Protein AF-A0A4R7V868-F1 (afdb_monomer_lite)

Sequence (77 aa):
MHDYLQDLERGFAIPIKRVREYPGLTADELAGTLGKFHPPQGYTLIDRHPQLSSVCDSLTAATMMRELVAQHPASVS

Radius of gyration: 16.87 Å; chains: 1; bounding box: 40×24×50 Å

Foldseek 3Di:
DDPVCPPPPDDDDDDDFKDWAFDDDDPVRLCVLCVPPDDDPDDDDQVVRVSSVVVVCVRVVGDTPDMDGDDDDPDDD

pLDDT: mean 88.1, std 10.87, range [44.59, 97.12]

Organism: NCBI:txid502181

Secondary structure (DSSP, 8-state):
--GGGTT-S--------EEEE-PPPPHHHHHHHHTTPPPPSS---GGG-HHHHHHHHHHHHSPP-EEEEPPPPPP--

Structure (mmCIF, N/CA/C/O backbone):
data_AF-A0A4R7V868-F1
#
_entry.id   AF-A0A4R7V868-F1
#
loop_
_atom_site.group_PDB
_atom_site.id
_atom_site.type_symbol
_atom_site.label_atom_id
_atom_site.label_alt_id
_atom_site.label_comp_id
_atom_site.label_asym_id
_atom_site.label_entity_id
_atom_site.label_seq_id
_atom_site.pdbx_PDB_ins_code
_atom_site.Cartn_x
_atom_site.Cartn_y
_atom_site.Cartn_z
_atom_site.occupancy
_atom_site.B_iso_or_equiv
_atom_site.auth_seq_id
_atom_site.auth_comp_id
_atom_site.auth_asym_id
_atom_site.auth_atom_id
_atom_site.pdbx_PDB_model_num
ATOM 1 N N . MET A 1 1 ? 14.705 10.282 -20.539 1.00 62.53 1 MET A N 1
ATOM 2 C CA . MET A 1 1 ? 14.869 9.013 -19.799 1.00 62.53 1 MET A CA 1
ATOM 3 C C . MET A 1 1 ? 14.476 9.303 -18.363 1.00 62.53 1 MET A C 1
ATOM 5 O O . MET A 1 1 ? 14.803 10.389 -17.913 1.00 62.53 1 MET A O 1
ATOM 9 N N . HIS A 1 2 ? 13.687 8.457 -17.703 1.00 78.38 2 HIS A N 1
ATOM 10 C CA . HIS A 1 2 ? 13.268 8.748 -16.329 1.00 78.38 2 HIS A CA 1
ATOM 11 C C . HIS A 1 2 ? 14.429 8.506 -15.359 1.00 78.38 2 HIS A C 1
ATOM 13 O O . HIS A 1 2 ? 15.062 7.457 -15.451 1.00 78.38 2 HIS A O 1
ATOM 19 N N . ASP A 1 3 ? 14.665 9.428 -14.425 1.00 86.75 3 ASP A N 1
ATOM 20 C CA . ASP A 1 3 ? 15.807 9.389 -13.495 1.00 86.75 3 ASP A CA 1
ATOM 21 C C . ASP A 1 3 ? 15.879 8.089 -12.671 1.00 86.75 3 ASP A C 1
ATOM 23 O O . ASP A 1 3 ? 16.959 7.604 -12.365 1.00 86.75 3 ASP A O 1
ATOM 27 N N . TYR A 1 4 ? 14.741 7.446 -12.382 1.00 85.25 4 TYR A N 1
ATOM 28 C CA . TYR A 1 4 ? 14.696 6.167 -11.653 1.00 85.25 4 TYR A CA 1
ATOM 29 C C . TYR A 1 4 ? 15.133 4.941 -12.481 1.00 85.25 4 TYR A C 1
ATOM 31 O O . TYR A 1 4 ? 15.255 3.847 -11.936 1.00 85.25 4 TYR A O 1
ATOM 39 N N . LEU A 1 5 ? 15.324 5.103 -13.794 1.00 89.00 5 LEU A N 1
ATOM 40 C CA . LEU A 1 5 ? 15.891 4.091 -14.695 1.00 89.00 5 LEU A CA 1
ATOM 41 C C . LEU A 1 5 ? 17.346 4.399 -15.052 1.00 89.00 5 LEU A C 1
ATOM 43 O O . LEU A 1 5 ? 17.936 3.679 -15.858 1.00 89.00 5 LEU A O 1
ATOM 47 N N . GLN A 1 6 ? 17.909 5.481 -14.508 1.00 88.94 6 GLN A N 1
ATOM 48 C CA . GLN A 1 6 ? 19.301 5.817 -14.741 1.00 88.94 6 GLN A CA 1
ATOM 49 C C . GLN A 1 6 ? 20.176 4.642 -14.286 1.00 88.94 6 GLN A C 1
ATOM 51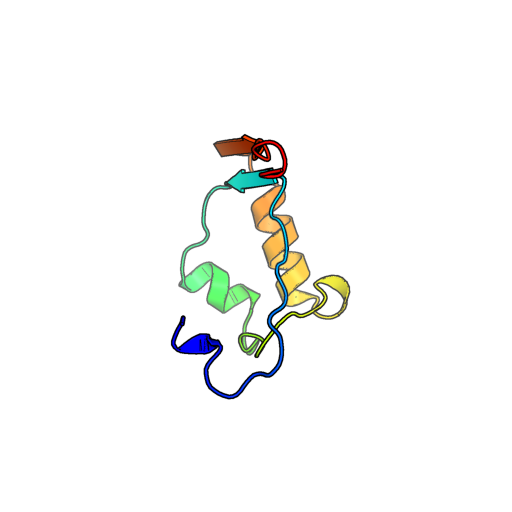 O O . GLN A 1 6 ? 19.929 4.035 -13.247 1.00 88.94 6 GLN A O 1
ATOM 56 N N . ASP A 1 7 ? 21.147 4.278 -15.119 1.00 89.44 7 ASP A N 1
ATOM 57 C CA . ASP A 1 7 ? 22.086 3.171 -14.893 1.00 89.44 7 ASP A CA 1
ATOM 58 C C . ASP A 1 7 ? 21.477 1.751 -14.908 1.00 89.44 7 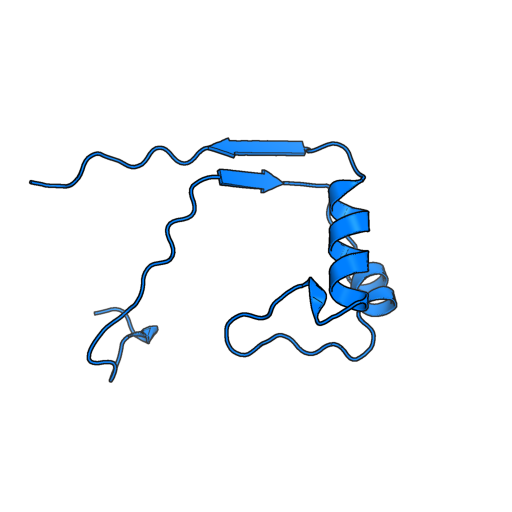ASP A C 1
ATOM 60 O O . ASP A 1 7 ? 22.195 0.770 -14.702 1.00 89.44 7 ASP A O 1
ATOM 64 N N . LEU A 1 8 ? 20.185 1.600 -15.230 1.00 87.69 8 LEU A N 1
ATOM 65 C CA . LEU A 1 8 ? 19.559 0.297 -15.471 1.00 87.69 8 LEU A CA 1
ATOM 66 C C . LEU A 1 8 ? 19.522 -0.023 -16.971 1.00 87.69 8 LEU A C 1
ATOM 68 O O . LEU A 1 8 ? 18.965 0.727 -17.768 1.00 87.69 8 LEU A O 1
ATOM 72 N N . GLU A 1 9 ? 20.042 -1.193 -17.360 1.00 89.50 9 GLU A N 1
ATOM 73 C CA . GLU A 1 9 ? 19.951 -1.691 -18.746 1.00 89.50 9 GLU A CA 1
ATOM 74 C C . GLU A 1 9 ? 18.485 -1.901 -19.173 1.00 89.50 9 GLU A C 1
ATOM 76 O O . GLU A 1 9 ? 18.141 -1.770 -20.349 1.00 89.50 9 GLU A O 1
ATOM 81 N N . ARG A 1 10 ? 17.609 -2.260 -18.220 1.00 87.44 10 ARG A N 1
ATOM 82 C CA . ARG A 1 10 ? 16.193 -2.582 -18.453 1.00 87.44 10 ARG A CA 1
ATOM 83 C C . ARG A 1 10 ? 15.327 -2.156 -17.272 1.00 87.44 10 ARG A C 1
ATOM 85 O O . ARG A 1 10 ? 15.739 -2.259 -16.121 1.00 87.44 10 ARG A O 1
ATOM 92 N N . GLY A 1 11 ? 14.095 -1.752 -17.571 1.00 88.31 11 GLY A N 1
ATOM 93 C CA . GLY A 1 11 ? 13.037 -1.529 -16.586 1.00 88.31 11 GLY A CA 1
ATOM 94 C C . GLY A 1 11 ? 11.954 -2.604 -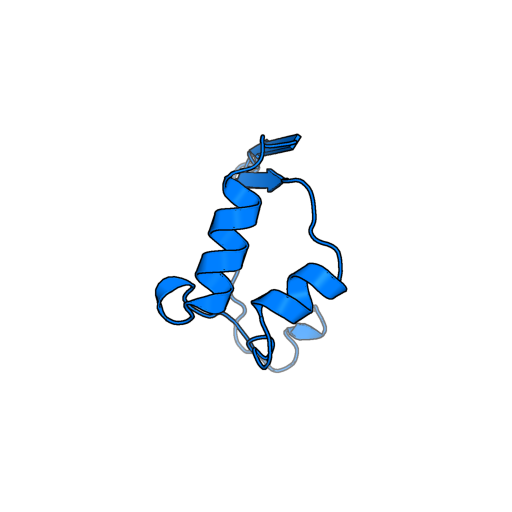16.672 1.00 88.31 11 GLY A C 1
ATOM 95 O O . GLY A 1 11 ? 11.740 -3.200 -17.728 1.00 88.31 11 GLY A O 1
ATOM 96 N N . PHE A 1 12 ? 11.244 -2.826 -15.566 1.00 87.56 12 PHE A N 1
ATOM 97 C CA . PHE A 1 12 ? 10.073 -3.701 -15.518 1.00 87.56 12 PHE A CA 1
ATOM 98 C C . PHE A 1 12 ? 8.809 -2.876 -15.286 1.00 87.56 12 PHE A C 1
ATOM 100 O O . PHE A 1 12 ? 8.796 -1.973 -14.453 1.00 87.56 12 PHE A O 1
ATOM 107 N N . ALA A 1 13 ? 7.736 -3.216 -15.999 1.00 88.25 13 ALA A N 1
ATOM 108 C CA . ALA A 1 13 ? 6.418 -2.630 -15.797 1.00 88.25 13 ALA A CA 1
ATOM 109 C C . ALA A 1 13 ? 5.474 -3.670 -15.186 1.00 88.25 13 ALA A C 1
ATOM 111 O O . ALA A 1 13 ? 5.341 -4.778 -15.706 1.00 88.25 13 ALA A O 1
ATOM 112 N N . ILE A 1 14 ? 4.796 -3.300 -14.098 1.00 88.56 14 ILE A N 1
ATOM 113 C CA . ILE A 1 14 ? 3.741 -4.110 -13.482 1.00 88.56 14 ILE A CA 1
ATOM 114 C C . ILE A 1 14 ? 2.399 -3.474 -13.866 1.00 88.56 14 ILE A C 1
ATOM 116 O O . ILE A 1 14 ? 2.030 -2.446 -13.294 1.00 88.56 14 ILE A O 1
ATOM 120 N N . PRO A 1 15 ? 1.665 -4.026 -14.849 1.00 90.38 15 PRO A N 1
ATOM 121 C CA . PRO A 1 15 ? 0.412 -3.430 -15.285 1.00 90.38 15 PRO A CA 1
ATOM 122 C C . PRO A 1 15 ? -0.662 -3.596 -14.207 1.00 90.38 15 PRO A C 1
ATOM 124 O O . PRO A 1 15 ? -1.081 -4.709 -13.880 1.00 90.38 15 PRO A O 1
ATOM 127 N N . ILE A 1 16 ? -1.154 -2.474 -13.689 1.00 90.62 16 ILE A N 1
ATOM 128 C CA . ILE A 1 16 ? -2.295 -2.447 -12.775 1.00 90.62 16 ILE A CA 1
ATOM 129 C C . ILE A 1 16 ? -3.573 -2.591 -13.605 1.00 90.62 16 ILE A C 1
ATOM 131 O O . ILE A 1 16 ? -3.898 -1.729 -14.416 1.00 90.62 16 ILE A O 1
ATOM 135 N N . LYS A 1 17 ? -4.303 -3.694 -13.411 1.00 92.62 17 LYS A N 1
ATOM 136 C CA . LYS A 1 17 ? -5.549 -3.991 -14.150 1.00 92.62 17 LYS A CA 1
ATOM 137 C C . LYS A 1 17 ? -6.803 -3.502 -13.431 1.00 92.62 17 LYS A C 1
ATOM 139 O O . LYS A 1 17 ? -7.833 -3.255 -14.054 1.00 92.62 17 LYS A O 1
ATOM 144 N N . ARG A 1 18 ? -6.738 -3.413 -12.106 1.00 94.62 18 ARG A N 1
ATOM 145 C CA . ARG A 1 18 ? -7.864 -3.062 -11.246 1.00 94.62 18 ARG A CA 1
ATOM 146 C C . ARG A 1 18 ? -7.348 -2.407 -9.975 1.00 94.62 18 ARG A C 1
ATOM 148 O O . ARG A 1 18 ? -6.369 -2.880 -9.406 1.00 94.62 18 ARG A O 1
ATOM 155 N N . VAL A 1 19 ? -8.037 -1.363 -9.539 1.00 94.44 19 VAL A N 1
ATOM 156 C CA . VAL A 1 19 ? -7.800 -0.660 -8.278 1.00 94.44 19 VAL A CA 1
ATOM 157 C C . VAL A 1 19 ? -9.097 -0.669 -7.483 1.00 94.44 19 VAL A C 1
ATOM 159 O O . VAL A 1 19 ? -10.165 -0.402 -8.034 1.00 94.44 19 VAL A O 1
ATOM 162 N N . ARG A 1 20 ? -8.996 -0.990 -6.195 1.00 96.12 20 ARG A N 1
ATOM 163 C CA . ARG A 1 20 ? -10.094 -0.904 -5.234 1.00 96.12 20 ARG A CA 1
ATOM 164 C C . ARG A 1 20 ? -9.677 0.024 -4.117 1.00 96.12 20 ARG A C 1
ATOM 166 O O . ARG A 1 20 ? -8.565 -0.092 -3.610 1.00 96.12 20 ARG A O 1
ATOM 173 N N . GLU A 1 21 ? -10.570 0.928 -3.767 1.00 96.06 21 GLU A N 1
ATOM 174 C CA . GLU A 1 21 ? -10.383 1.878 -2.684 1.00 96.06 21 GLU A CA 1
ATOM 175 C C . GLU A 1 21 ? -11.303 1.496 -1.527 1.00 96.06 21 GLU A C 1
ATOM 177 O O . GLU A 1 21 ? -12.490 1.215 -1.726 1.00 96.06 21 GLU A O 1
ATOM 182 N N . TYR A 1 22 ? -10.736 1.479 -0.329 1.00 96.38 22 TYR A N 1
ATOM 183 C CA . TYR A 1 22 ? -11.406 1.164 0.928 1.00 96.38 22 TYR A CA 1
ATOM 184 C C . TYR A 1 22 ? -11.224 2.343 1.886 1.00 96.38 22 TYR A C 1
ATOM 186 O O . TYR A 1 22 ? -10.298 3.136 1.681 1.00 96.38 22 TYR A O 1
ATOM 194 N N . PRO A 1 23 ? -12.061 2.466 2.930 1.00 95.19 23 PRO A N 1
ATOM 195 C CA . PRO A 1 23 ? -11.828 3.444 3.983 1.00 95.19 23 PRO A CA 1
ATOM 196 C C . PRO A 1 23 ? -10.405 3.307 4.532 1.00 95.19 23 PRO A C 1
ATOM 198 O O . PRO A 1 23 ? -9.953 2.204 4.840 1.00 95.19 23 PRO A O 1
ATOM 201 N N . GLY A 1 24 ? -9.686 4.426 4.591 1.00 92.06 24 GLY A N 1
ATOM 202 C CA . GLY A 1 24 ? -8.313 4.451 5.080 1.00 92.06 24 GLY A CA 1
ATOM 203 C C . GLY A 1 24 ? -8.234 4.213 6.587 1.00 92.06 24 GLY A C 1
ATOM 204 O O . GLY A 1 24 ? -9.183 4.485 7.319 1.00 92.06 24 GLY A O 1
ATOM 205 N N . LEU A 1 25 ? -7.068 3.754 7.035 1.00 91.38 25 LEU A N 1
ATOM 206 C CA . LEU A 1 25 ? -6.691 3.750 8.446 1.00 91.38 25 LEU A CA 1
ATOM 207 C C . LEU A 1 25 ? -5.963 5.053 8.778 1.00 91.38 25 LEU A C 1
ATOM 209 O O . LEU A 1 25 ? -5.223 5.598 7.952 1.00 91.38 25 LEU A O 1
ATOM 213 N N . THR A 1 26 ? -6.137 5.533 10.001 1.00 92.62 26 THR A N 1
ATOM 214 C CA . THR A 1 26 ? -5.292 6.591 10.554 1.00 92.62 26 THR A CA 1
ATOM 215 C C . THR A 1 26 ? -3.853 6.097 10.727 1.00 92.62 26 THR A C 1
ATOM 217 O O . THR A 1 26 ? -3.578 4.894 10.783 1.00 92.62 26 THR A O 1
ATOM 220 N N . ALA A 1 27 ? -2.910 7.035 10.840 1.00 90.12 27 ALA A N 1
ATOM 221 C CA . ALA A 1 27 ? -1.509 6.699 11.085 1.00 90.12 27 ALA A CA 1
ATOM 222 C C . ALA A 1 27 ? -1.325 5.900 12.389 1.00 90.12 27 ALA A C 1
ATOM 224 O O . ALA A 1 27 ? -0.521 4.971 12.416 1.00 90.12 27 ALA A O 1
ATOM 225 N N . ASP A 1 28 ? -2.099 6.217 13.431 1.00 92.06 28 ASP A N 1
ATOM 226 C CA . ASP A 1 28 ? -2.021 5.554 14.735 1.00 92.06 28 ASP A CA 1
ATOM 227 C C . ASP A 1 28 ? -2.550 4.114 14.682 1.00 92.06 28 ASP A C 1
ATOM 229 O O . ASP A 1 28 ? -1.909 3.203 15.205 1.00 92.06 28 ASP A O 1
ATOM 233 N N . GLU A 1 29 ? -3.673 3.874 13.998 1.00 91.88 29 GLU A N 1
ATOM 234 C CA . GLU A 1 29 ? -4.211 2.519 13.784 1.00 91.88 29 GLU A CA 1
ATOM 235 C C . GLU A 1 29 ? -3.239 1.651 12.978 1.00 91.88 29 GLU A C 1
ATOM 237 O O . GLU A 1 29 ? -2.990 0.482 13.307 1.00 91.88 29 GLU A O 1
ATOM 242 N N . LEU A 1 30 ? -2.646 2.242 11.936 1.00 91.44 30 LEU A N 1
ATOM 243 C CA . LEU A 1 30 ? -1.666 1.564 11.102 1.00 91.44 30 LEU A CA 1
ATOM 244 C C . LEU A 1 30 ? -0.397 1.239 11.900 1.00 91.44 30 LEU A C 1
ATOM 246 O O . LEU A 1 30 ? 0.069 0.101 11.856 1.00 91.44 30 LEU A O 1
ATOM 250 N N . ALA A 1 31 ? 0.133 2.195 12.668 1.00 90.56 31 ALA A N 1
ATOM 251 C CA . ALA A 1 31 ? 1.310 1.999 13.512 1.00 90.56 31 ALA A CA 1
ATOM 252 C C . ALA A 1 31 ? 1.061 0.973 14.627 1.00 90.56 31 ALA A C 1
ATOM 254 O O . ALA A 1 31 ? 1.922 0.132 14.887 1.00 90.56 31 ALA A O 1
ATOM 255 N N . GLY A 1 32 ? -0.124 0.991 15.243 1.00 92.94 32 GLY A N 1
ATOM 256 C CA . GLY A 1 32 ? -0.520 0.019 16.261 1.00 92.94 32 GLY A CA 1
ATOM 257 C C . GLY A 1 32 ? -0.557 -1.416 15.732 1.00 92.94 32 GLY A C 1
ATOM 258 O O . GLY A 1 32 ? -0.147 -2.340 16.435 1.00 92.94 32 GLY A O 1
ATOM 259 N N . THR A 1 33 ? -0.980 -1.604 14.479 1.00 92.56 33 THR A N 1
ATOM 260 C CA . THR A 1 33 ? -1.079 -2.936 13.857 1.00 92.56 33 THR A CA 1
ATOM 261 C C . THR A 1 33 ? 0.255 -3.411 13.278 1.00 92.56 33 THR A C 1
ATOM 263 O O . THR A 1 33 ? 0.648 -4.564 13.461 1.00 92.56 33 THR A O 1
ATOM 266 N N . LEU A 1 34 ? 0.971 -2.525 12.580 1.00 92.00 34 LEU A N 1
ATOM 267 C CA . LEU A 1 34 ? 2.242 -2.838 11.927 1.00 92.00 34 LEU A CA 1
ATOM 268 C C . LEU A 1 34 ? 3.417 -2.914 12.911 1.00 92.00 34 LEU A C 1
ATOM 270 O O . LEU A 1 34 ? 4.391 -3.623 12.654 1.00 92.00 34 LEU A O 1
ATOM 274 N N . GLY A 1 35 ? 3.349 -2.209 14.041 1.00 89.25 35 GLY A N 1
ATOM 275 C CA . GLY A 1 35 ? 4.402 -2.190 15.050 1.00 89.25 35 GLY A CA 1
ATOM 276 C C . GLY A 1 35 ? 5.761 -1.801 14.462 1.00 89.25 35 GLY A C 1
ATOM 277 O O . GLY A 1 35 ? 5.971 -0.670 14.039 1.00 89.25 35 GLY A O 1
ATOM 278 N N . LYS A 1 36 ? 6.703 -2.753 14.441 1.00 86.56 36 LYS A N 1
ATOM 279 C CA . LYS A 1 36 ? 8.070 -2.569 13.912 1.00 86.56 36 LYS A CA 1
ATOM 280 C C . LYS A 1 36 ? 8.215 -2.951 12.436 1.00 86.56 36 LYS A C 1
ATOM 282 O O . LYS A 1 36 ? 9.334 -3.140 11.964 1.00 86.56 36 LYS A O 1
ATOM 287 N N . PHE A 1 37 ? 7.115 -3.146 11.715 1.00 84.25 37 PHE A N 1
ATOM 288 C CA . PHE A 1 37 ? 7.184 -3.432 10.290 1.00 84.25 37 PHE A CA 1
ATOM 289 C C . PHE A 1 37 ? 7.832 -2.254 9.554 1.00 84.25 37 PHE A C 1
ATOM 291 O O . PHE A 1 37 ? 7.401 -1.107 9.672 1.00 84.25 37 PHE A O 1
ATOM 298 N N . HIS A 1 38 ? 8.871 -2.552 8.778 1.00 84.25 38 HIS A N 1
ATOM 299 C CA . HIS A 1 38 ? 9.552 -1.573 7.945 1.00 84.25 38 HIS A CA 1
ATOM 300 C C . HIS A 1 38 ? 9.066 -1.695 6.496 1.00 84.25 38 HIS A C 1
ATOM 302 O O . HIS A 1 38 ? 8.901 -2.819 6.013 1.00 84.25 38 HIS A O 1
ATOM 308 N N . PRO A 1 39 ? 8.868 -0.574 5.779 1.00 85.38 39 PRO A N 1
ATOM 309 C CA . PRO A 1 39 ? 8.518 -0.610 4.365 1.00 85.38 39 PRO A CA 1
ATOM 310 C C . PRO A 1 39 ? 9.528 -1.440 3.552 1.00 85.38 39 PRO A C 1
ATOM 312 O O . PRO A 1 39 ? 10.738 -1.254 3.723 1.00 85.38 39 PRO A O 1
ATOM 315 N N . PRO A 1 40 ? 9.071 -2.348 2.671 1.00 87.81 40 PRO A N 1
ATOM 316 C CA . PRO A 1 40 ? 9.972 -3.151 1.858 1.00 87.81 40 PRO A CA 1
ATOM 317 C C . PRO A 1 40 ? 10.692 -2.275 0.827 1.00 87.81 40 PRO A C 1
ATOM 319 O O . PRO A 1 40 ? 10.086 -1.423 0.179 1.00 87.81 40 PRO A O 1
ATOM 322 N N . GLN A 1 41 ? 11.983 -2.533 0.615 1.00 86.62 41 GLN A N 1
ATOM 323 C CA . GLN A 1 41 ? 12.720 -1.987 -0.526 1.00 86.62 41 GLN A CA 1
ATOM 324 C C . GLN A 1 41 ? 12.419 -2.83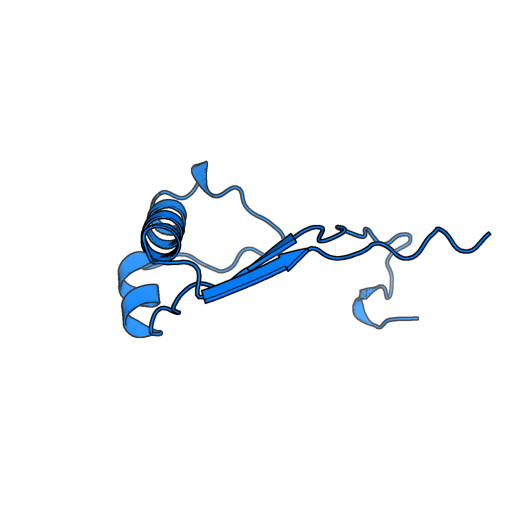8 -1.767 1.00 86.62 41 GLN A C 1
ATOM 326 O O . GLN A 1 41 ? 13.209 -3.688 -2.169 1.00 86.62 41 GLN A O 1
ATOM 331 N N . GLY A 1 42 ? 11.213 -2.667 -2.313 1.00 88.50 42 GLY A N 1
ATOM 332 C CA . GLY A 1 42 ? 10.685 -3.452 -3.427 1.00 88.50 42 GLY A CA 1
ATOM 333 C C . GLY A 1 42 ? 9.291 -3.986 -3.113 1.00 88.50 42 GLY A C 1
ATOM 334 O O . GLY A 1 42 ? 8.402 -3.229 -2.734 1.00 88.50 42 GLY A O 1
ATOM 335 N N . TYR A 1 43 ? 9.098 -5.294 -3.265 1.00 90.12 43 TYR A N 1
ATOM 336 C CA . TYR A 1 43 ? 7.841 -5.971 -2.952 1.00 90.12 43 TYR A CA 1
ATOM 337 C C . TYR A 1 43 ? 8.039 -7.006 -1.844 1.00 90.12 43 TYR A C 1
ATOM 339 O O . TYR A 1 43 ? 9.123 -7.560 -1.672 1.00 90.12 43 TYR A O 1
ATOM 347 N N . THR A 1 44 ? 6.969 -7.284 -1.105 1.00 92.31 44 THR A N 1
ATOM 348 C CA . THR A 1 44 ? 6.911 -8.400 -0.159 1.00 92.31 44 THR A CA 1
ATOM 349 C C . THR A 1 44 ? 5.621 -9.189 -0.351 1.00 92.31 44 THR A C 1
ATOM 351 O O . THR A 1 44 ? 4.659 -8.689 -0.937 1.00 92.31 44 THR A O 1
ATOM 354 N N . LEU A 1 45 ? 5.606 -10.428 0.131 1.00 93.56 45 LEU A N 1
ATOM 355 C CA . LEU A 1 45 ? 4.416 -11.270 0.139 1.00 93.56 45 LEU A CA 1
ATOM 356 C C . LEU A 1 45 ? 3.672 -11.073 1.465 1.00 93.56 45 LEU A C 1
ATOM 358 O O . LEU A 1 45 ? 4.273 -11.191 2.532 1.00 93.56 45 LEU A O 1
ATOM 362 N N . ILE A 1 46 ? 2.377 -10.754 1.398 1.00 93.25 46 ILE A N 1
ATOM 363 C CA . ILE A 1 46 ? 1.551 -10.438 2.579 1.00 93.25 46 ILE A CA 1
ATOM 364 C C . ILE A 1 46 ? 1.486 -11.623 3.556 1.00 93.25 46 ILE A C 1
ATOM 366 O O . ILE A 1 46 ? 1.593 -11.431 4.764 1.00 93.25 46 ILE A O 1
ATOM 370 N N . ASP A 1 47 ? 1.384 -12.846 3.036 1.00 92.69 47 ASP A N 1
ATOM 371 C CA . ASP A 1 47 ? 1.295 -14.093 3.808 1.00 92.69 47 ASP A CA 1
ATOM 372 C C . ASP A 1 47 ? 2.516 -14.365 4.706 1.00 92.69 47 ASP A C 1
ATOM 374 O O . ASP A 1 47 ? 2.408 -15.056 5.718 1.00 92.69 47 ASP A O 1
ATOM 378 N N . ARG A 1 48 ? 3.676 -13.778 4.387 1.00 92.88 48 ARG A N 1
ATOM 379 C CA . ARG A 1 48 ? 4.898 -13.865 5.203 1.00 92.88 48 ARG A CA 1
ATOM 380 C C . ARG A 1 48 ? 4.932 -12.869 6.361 1.00 92.88 48 ARG A C 1
ATOM 382 O O . ARG A 1 48 ? 5.845 -12.928 7.183 1.00 92.88 48 ARG A O 1
ATOM 389 N N . HIS A 1 49 ? 3.959 -11.962 6.441 1.00 92.75 49 HIS A N 1
ATOM 390 C CA . HIS A 1 49 ? 3.905 -10.893 7.432 1.00 92.75 49 HIS A CA 1
ATOM 391 C C . HIS A 1 49 ? 2.512 -10.835 8.077 1.00 92.75 49 HIS A C 1
ATOM 393 O O . HIS A 1 49 ? 1.653 -10.088 7.609 1.00 92.75 49 HIS A O 1
ATOM 399 N N . PRO A 1 50 ? 2.280 -11.557 9.192 1.00 92.56 50 PRO A N 1
ATOM 400 C CA . PRO A 1 50 ? 0.963 -11.631 9.837 1.00 92.56 50 PRO A CA 1
ATOM 401 C C . PRO A 1 50 ? 0.344 -10.264 10.162 1.00 92.56 50 PRO A C 1
ATOM 403 O O . PRO A 1 50 ? -0.860 -10.072 10.030 1.00 92.56 50 PRO A O 1
ATOM 406 N N . GLN A 1 51 ? 1.177 -9.288 10.529 1.00 93.31 51 GLN A N 1
ATOM 407 C CA . GLN A 1 51 ? 0.759 -7.906 10.789 1.00 93.31 51 GLN A CA 1
ATOM 408 C C . GLN A 1 51 ? 0.216 -7.224 9.527 1.00 93.31 51 GLN A C 1
ATOM 410 O O . GLN A 1 51 ? -0.815 -6.563 9.577 1.00 93.31 51 GLN A O 1
ATOM 415 N N . LEU A 1 52 ? 0.884 -7.415 8.386 1.00 93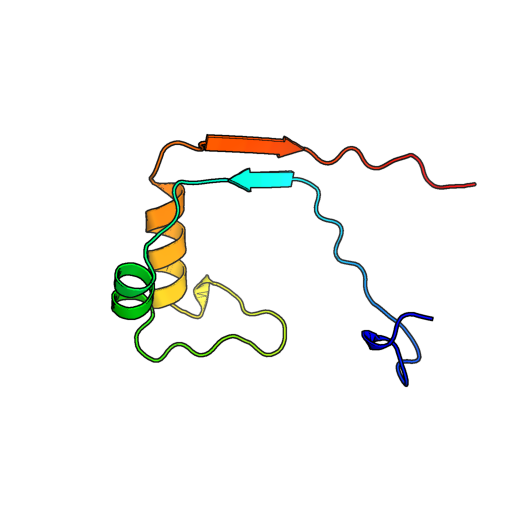.44 52 LEU A N 1
ATOM 416 C CA . LEU A 1 52 ? 0.448 -6.863 7.106 1.00 93.44 52 LEU A CA 1
ATOM 417 C C . LEU A 1 52 ? -0.828 -7.556 6.615 1.00 93.44 52 LEU A C 1
ATOM 419 O O . LEU A 1 52 ? -1.722 -6.881 6.116 1.00 93.44 52 LEU A O 1
ATOM 423 N N . SER A 1 53 ? -0.945 -8.873 6.824 1.00 94.94 53 SER A N 1
ATOM 424 C CA . SER A 1 53 ? -2.190 -9.609 6.562 1.00 94.94 53 SER A CA 1
ATOM 425 C C . SER A 1 53 ? -3.351 -9.026 7.364 1.00 94.94 53 SER A C 1
ATOM 427 O O . SER A 1 53 ? -4.372 -8.690 6.780 1.00 94.94 53 SER A O 1
ATOM 429 N N . SER A 1 54 ? -3.160 -8.794 8.667 1.00 94.50 54 SER A N 1
ATOM 430 C CA . SER A 1 54 ? -4.180 -8.202 9.543 1.00 94.50 54 SER A CA 1
ATOM 431 C C . SER A 1 54 ? -4.648 -6.817 9.070 1.00 94.50 54 SER A C 1
ATOM 433 O O . SER A 1 54 ? -5.844 -6.516 9.083 1.0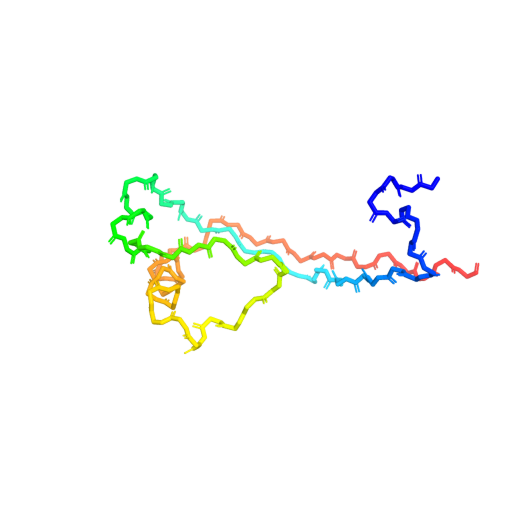0 94.50 54 SER A O 1
ATOM 435 N N . VAL A 1 55 ? -3.722 -5.975 8.590 1.00 93.50 55 VAL A N 1
ATOM 436 C CA . VAL A 1 55 ? -4.065 -4.677 7.981 1.00 93.50 55 VAL A CA 1
ATOM 437 C C . VAL A 1 55 ? -4.915 -4.870 6.723 1.00 93.50 55 VAL A C 1
ATOM 439 O O . VAL A 1 55 ? -5.941 -4.207 6.570 1.00 93.50 55 VAL A O 1
ATOM 442 N N . CYS A 1 56 ? -4.520 -5.779 5.828 1.00 94.31 56 CYS A N 1
ATOM 443 C CA . CYS A 1 56 ? -5.276 -6.070 4.610 1.00 94.31 56 CYS A CA 1
ATOM 444 C C . CYS A 1 56 ? -6.674 -6.630 4.910 1.00 94.31 56 CYS A C 1
ATOM 446 O O . CYS A 1 56 ? -7.644 -6.207 4.278 1.00 94.31 56 CYS A O 1
ATOM 448 N N . ASP A 1 57 ? -6.794 -7.526 5.887 1.00 95.06 57 ASP A N 1
ATOM 449 C CA . ASP A 1 57 ? -8.073 -8.092 6.321 1.00 95.06 57 ASP A CA 1
ATOM 450 C C . ASP A 1 57 ? -8.987 -6.991 6.879 1.00 95.06 57 ASP A C 1
ATOM 452 O O . ASP A 1 57 ? -10.152 -6.894 6.500 1.00 95.06 57 ASP A O 1
ATOM 456 N N . SER A 1 58 ? -8.437 -6.087 7.696 1.00 93.88 58 SER A N 1
ATOM 457 C CA . SER A 1 58 ? -9.178 -4.953 8.266 1.00 93.88 58 SER A CA 1
ATOM 458 C C . SER A 1 58 ? -9.681 -3.983 7.191 1.00 93.88 58 SER A C 1
ATOM 460 O O . SER A 1 58 ? -10.846 -3.590 7.210 1.00 93.88 58 SER A O 1
ATOM 462 N N . LEU A 1 59 ? -8.832 -3.630 6.217 1.00 93.25 59 LEU A N 1
ATOM 463 C CA . LEU A 1 59 ? -9.211 -2.762 5.095 1.00 93.25 59 LEU A CA 1
ATOM 464 C C . LEU A 1 59 ? -10.298 -3.400 4.220 1.00 93.25 59 LEU A C 1
ATOM 466 O O . LEU A 1 59 ? -11.246 -2.730 3.815 1.00 93.25 59 LEU A O 1
ATOM 470 N N . THR A 1 60 ? -10.166 -4.695 3.924 1.00 94.44 60 THR A N 1
ATOM 471 C CA . THR A 1 60 ? -11.066 -5.400 2.997 1.00 94.44 60 THR A CA 1
ATOM 472 C C . THR A 1 60 ? -12.370 -5.875 3.636 1.00 94.44 60 THR A C 1
ATOM 474 O O . THR A 1 60 ? -13.312 -6.179 2.904 1.00 94.44 60 THR A O 1
ATOM 477 N N . ALA A 1 61 ? -12.463 -5.889 4.970 1.00 94.69 61 ALA A N 1
ATOM 478 C CA . ALA A 1 61 ? -13.709 -6.123 5.698 1.00 94.69 61 ALA A CA 1
ATOM 479 C C . ALA A 1 61 ? -14.709 -4.959 5.562 1.00 94.69 61 ALA A C 1
ATOM 481 O O . ALA A 1 61 ? -15.916 -5.155 5.721 1.00 94.69 61 ALA A O 1
ATOM 482 N N . ALA A 1 62 ? -14.226 -3.749 5.266 1.00 93.50 62 ALA A N 1
ATOM 483 C CA . ALA A 1 62 ? -15.071 -2.589 5.028 1.00 93.50 62 ALA A CA 1
ATOM 484 C C . ALA A 1 62 ? -15.688 -2.601 3.619 1.00 93.50 62 ALA A C 1
ATOM 486 O O . ALA A 1 62 ? -15.148 -3.169 2.666 1.00 93.50 62 ALA A O 1
ATOM 487 N N . THR A 1 63 ? -16.818 -1.908 3.461 1.00 95.00 63 THR A N 1
ATOM 488 C CA . THR A 1 63 ? -17.433 -1.712 2.145 1.00 95.00 63 THR A CA 1
ATOM 489 C C . THR A 1 63 ? -16.482 -0.943 1.229 1.00 95.00 63 THR A C 1
ATOM 491 O O . THR A 1 63 ? -16.028 0.153 1.560 1.00 95.00 63 THR A O 1
ATOM 494 N N . MET A 1 64 ? -16.214 -1.511 0.053 1.00 96.50 64 MET A N 1
ATOM 495 C CA . MET A 1 64 ? -15.433 -0.870 -1.003 1.00 96.50 64 MET A CA 1
ATOM 496 C C . MET A 1 64 ? -16.058 0.476 -1.390 1.00 96.50 64 MET A C 1
ATOM 498 O O . MET A 1 64 ? -17.230 0.537 -1.757 1.00 96.50 64 MET A O 1
ATOM 502 N N . MET A 1 65 ? -15.264 1.545 -1.338 1.00 97.12 65 MET A N 1
ATOM 503 C CA . MET A 1 65 ? -15.707 2.902 -1.670 1.00 97.12 65 MET A CA 1
ATOM 504 C C . MET A 1 65 ? -15.742 3.130 -3.178 1.00 97.12 65 MET A C 1
ATOM 506 O O . MET A 1 65 ? -16.641 3.790 -3.698 1.00 97.12 65 MET A O 1
ATOM 510 N N . ARG A 1 66 ? -14.746 2.591 -3.887 1.00 96.75 66 ARG A N 1
ATOM 511 C CA . ARG A 1 66 ? -14.582 2.786 -5.326 1.00 96.75 66 ARG A CA 1
ATOM 512 C C . ARG A 1 66 ? -13.871 1.599 -5.957 1.00 96.75 66 ARG A C 1
ATOM 514 O O . ARG A 1 66 ? -12.947 1.035 -5.376 1.00 96.75 66 ARG A O 1
ATOM 521 N N . GLU A 1 67 ? -14.258 1.271 -7.183 1.00 96.44 67 GLU A N 1
ATOM 522 C CA . GLU A 1 67 ? -13.515 0.362 -8.053 1.00 96.44 67 GLU A CA 1
ATOM 523 C C . GLU A 1 67 ? -13.194 1.074 -9.369 1.00 96.44 67 GLU A C 1
ATOM 525 O O . GLU A 1 67 ? -14.038 1.758 -9.951 1.00 96.44 67 GLU A O 1
ATOM 530 N N . LEU A 1 68 ? -11.961 0.912 -9.839 1.00 95.19 68 LEU A N 1
ATOM 531 C CA . LEU A 1 68 ? -11.530 1.318 -11.168 1.00 95.19 68 LEU A CA 1
ATOM 532 C C . LEU A 1 68 ? -10.944 0.098 -11.870 1.00 95.19 68 LEU A C 1
ATOM 534 O O . LEU A 1 68 ? -9.953 -0.476 -11.418 1.00 95.19 68 LEU A O 1
ATOM 538 N N . VAL A 1 69 ? -11.531 -0.284 -12.998 1.00 94.19 69 VAL A N 1
ATOM 539 C CA . VAL A 1 69 ? -10.944 -1.277 -13.900 1.00 94.19 69 VAL A CA 1
ATOM 540 C C . VAL A 1 69 ? -10.184 -0.518 -14.976 1.00 94.19 69 VAL A C 1
ATOM 542 O O . VAL A 1 69 ? -10.779 0.241 -15.741 1.00 94.19 69 VAL A O 1
ATOM 545 N N . ALA A 1 70 ? -8.863 -0.688 -15.007 1.00 86.06 70 ALA A N 1
ATOM 546 C CA . ALA A 1 70 ? -8.024 -0.021 -15.987 1.00 86.06 70 ALA A CA 1
ATOM 547 C C . ALA A 1 70 ? -8.284 -0.639 -17.364 1.00 86.06 70 ALA A C 1
ATOM 549 O O . ALA A 1 70 ? -8.053 -1.831 -17.582 1.00 86.06 70 ALA A O 1
ATOM 550 N N . GLN A 1 71 ? -8.768 0.175 -18.297 1.00 78.56 71 GLN A N 1
ATOM 551 C CA . GLN A 1 71 ? -8.809 -0.204 -19.700 1.00 78.56 71 GLN A CA 1
ATOM 552 C C . GLN A 1 71 ? -7.390 -0.077 -20.243 1.00 78.56 71 GLN A C 1
ATOM 554 O O . GLN A 1 71 ? -6.787 0.992 -20.169 1.00 78.56 71 GLN A O 1
ATOM 559 N N . HIS A 1 72 ? -6.829 -1.171 -20.749 1.00 67.38 72 HIS A N 1
ATOM 560 C CA . HIS A 1 72 ? -5.566 -1.092 -21.466 1.00 67.38 72 HIS A CA 1
ATOM 561 C C . HIS A 1 72 ? -5.865 -0.467 -22.835 1.00 67.38 72 HIS A C 1
ATOM 563 O O . HIS A 1 72 ? -6.654 -1.063 -23.576 1.00 67.38 72 HIS A O 1
ATOM 569 N N . PRO A 1 73 ? -5.316 0.708 -23.197 1.00 57.78 73 PRO A N 1
ATOM 570 C CA . PRO A 1 73 ? -5.373 1.124 -24.589 1.00 57.78 73 PRO A CA 1
ATOM 571 C C . PRO A 1 73 ? -4.677 0.049 -25.432 1.00 57.78 73 PRO A C 1
ATOM 573 O O . PRO A 1 73 ? -3.680 -0.538 -25.003 1.00 57.78 73 PRO A O 1
ATOM 576 N N . ALA A 1 74 ? -5.256 -0.261 -26.594 1.00 55.12 74 ALA A N 1
ATOM 577 C CA . ALA A 1 74 ? -4.696 -1.223 -27.534 1.00 55.12 74 ALA A CA 1
ATOM 578 C C . ALA A 1 74 ? -3.220 -0.899 -27.809 1.00 55.12 74 ALA A C 1
ATOM 580 O O . ALA A 1 74 ? -2.845 0.273 -27.879 1.00 55.12 74 ALA A O 1
ATOM 581 N N . SER A 1 75 ? -2.396 -1.941 -27.936 1.00 55.94 75 SER A N 1
ATOM 582 C CA . SER A 1 75 ? -0.978 -1.824 -28.269 1.00 55.94 75 SER A CA 1
ATOM 583 C C . SER A 1 75 ? -0.790 -0.862 -29.441 1.00 55.94 75 SER A C 1
ATOM 585 O O . SER A 1 75 ? -1.405 -1.040 -30.493 1.00 55.94 75 SER A O 1
ATOM 587 N N . VAL A 1 76 ? 0.047 0.160 -29.249 1.00 52.25 76 VAL A N 1
ATOM 588 C CA . VAL A 1 76 ? 0.495 1.010 -30.352 1.00 52.25 76 VAL A CA 1
ATOM 589 C C . VAL A 1 76 ? 1.251 0.092 -31.310 1.00 52.25 76 VAL A C 1
ATOM 591 O O . VAL A 1 76 ? 2.218 -0.554 -30.904 1.00 52.25 76 VAL A O 1
ATOM 594 N N . SER A 1 77 ? 0.689 -0.059 -32.508 1.00 44.59 77 SER A N 1
ATOM 595 C CA . SER A 1 77 ? 1.220 -0.877 -33.604 1.00 44.59 77 SER A CA 1
ATOM 596 C C . SER A 1 77 ? 2.455 -0.235 -34.217 1.00 44.59 77 SER A C 1
ATOM 598 O O . SER A 1 77 ? 2.508 1.016 -34.224 1.00 44.59 77 SER A O 1
#